Protein AF-A0A485C3X4-F1 (afdb_monomer_lite)

Sequence (73 aa):
MEQAHTRLIHQLVERMAAEDNAPLYIRFADTIKDAVRSGWLENGNILPGERDFEPAHRRVAHHRAQGAADAGR

Foldseek 3Di:
DDPLQVVLLVCLLVQLLDPDPDDSVVSNVVSVVVCVVVCVQPDPDDHDDPVSNVVSVVSSVVSVVVVVVVVVD

Structure (mmCIF, N/CA/C/O backbone):
data_AF-A0A485C3X4-F1
#
_entry.id   AF-A0A485C3X4-F1
#
loop_
_atom_site.group_PDB
_atom_site.id
_atom_site.type_symbol
_atom_site.label_atom_id
_atom_site.label_alt_id
_atom_site.label_comp_id
_atom_site.label_asym_id
_atom_site.label_entity_id
_atom_site.label_seq_id
_atom_site.pdbx_PDB_ins_code
_atom_site.Cartn_x
_atom_site.Cartn_y
_atom_site.Cartn_z
_atom_site.occupancy
_atom_site.B_iso_or_equiv
_atom_site.auth_seq_id
_atom_site.auth_comp_id
_atom_site.auth_asym_id
_atom_site.auth_atom_id
_atom_site.pdbx_PDB_model_num
ATOM 1 N N . MET A 1 1 ? 3.831 8.882 15.000 1.00 60.75 1 MET A N 1
ATOM 2 C CA . MET A 1 1 ? 3.105 8.255 13.878 1.00 60.75 1 MET A CA 1
ATOM 3 C C . MET A 1 1 ? 2.607 6.901 14.341 1.00 60.75 1 MET A C 1
ATOM 5 O O . MET A 1 1 ? 3.331 6.236 15.075 1.00 60.75 1 MET A O 1
ATOM 9 N N . GLU A 1 2 ? 1.381 6.532 13.984 1.00 79.44 2 GLU A N 1
ATOM 10 C CA . GLU A 1 2 ? 0.800 5.225 14.309 1.00 79.44 2 GLU A CA 1
ATOM 11 C C . GLU A 1 2 ? 1.620 4.101 13.645 1.00 79.44 2 GLU A C 1
ATOM 13 O O . GLU A 1 2 ? 2.134 4.283 12.540 1.00 79.44 2 GLU A O 1
ATOM 18 N N . GLN A 1 3 ? 1.785 2.941 14.293 1.00 82.81 3 GLN A N 1
ATOM 19 C CA . GLN A 1 3 ? 2.613 1.849 13.743 1.00 82.81 3 GLN A CA 1
ATOM 20 C C . GLN A 1 3 ? 2.097 1.358 12.378 1.00 82.81 3 GLN A C 1
ATOM 22 O O . GLN A 1 3 ? 2.895 1.041 11.491 1.00 82.81 3 GLN A O 1
ATOM 27 N N . ALA A 1 4 ? 0.774 1.369 12.184 1.00 85.69 4 ALA A N 1
ATOM 28 C CA . ALA A 1 4 ? 0.136 1.047 10.913 1.00 85.69 4 ALA A CA 1
ATOM 29 C C . ALA A 1 4 ? 0.548 2.020 9.793 1.00 85.69 4 ALA A C 1
ATOM 31 O O . ALA A 1 4 ? 0.830 1.589 8.677 1.00 85.69 4 ALA A O 1
ATOM 32 N N . HIS A 1 5 ? 0.669 3.319 10.085 1.00 87.44 5 HIS A N 1
ATOM 33 C CA . HIS A 1 5 ? 1.084 4.324 9.098 1.00 87.44 5 HIS A CA 1
ATOM 34 C C . HIS A 1 5 ? 2.513 4.094 8.624 1.00 87.44 5 HIS A C 1
ATOM 36 O O . HIS A 1 5 ? 2.764 4.065 7.421 1.00 87.44 5 HIS A O 1
ATOM 42 N N . THR A 1 6 ? 3.440 3.856 9.553 1.00 88.31 6 THR A N 1
ATOM 43 C CA . THR A 1 6 ? 4.841 3.568 9.215 1.00 88.31 6 THR A CA 1
ATOM 44 C C . THR A 1 6 ? 4.953 2.324 8.333 1.00 88.31 6 THR A C 1
ATOM 46 O O . THR A 1 6 ? 5.666 2.338 7.328 1.00 88.31 6 THR A O 1
ATOM 49 N N . ARG A 1 7 ? 4.215 1.259 8.673 1.00 90.38 7 ARG A N 1
ATOM 50 C CA . ARG A 1 7 ? 4.180 0.023 7.883 1.00 90.38 7 ARG A CA 1
ATOM 51 C C . ARG A 1 7 ? 3.618 0.255 6.480 1.00 90.38 7 ARG A C 1
ATOM 53 O O . ARG A 1 7 ? 4.200 -0.225 5.511 1.00 90.38 7 ARG A O 1
ATOM 60 N N . LEU A 1 8 ? 2.525 1.009 6.375 1.00 90.31 8 LEU A N 1
ATOM 61 C CA . LEU A 1 8 ? 1.883 1.331 5.103 1.00 90.31 8 LEU A CA 1
ATOM 62 C C . LEU A 1 8 ? 2.814 2.115 4.178 1.00 90.31 8 LEU A C 1
ATOM 64 O O . LEU A 1 8 ? 2.962 1.766 3.009 1.00 90.31 8 LEU A O 1
ATOM 68 N N . ILE A 1 9 ? 3.483 3.137 4.714 1.00 90.06 9 ILE A N 1
ATOM 69 C CA . ILE A 1 9 ? 4.450 3.943 3.963 1.00 90.06 9 ILE A CA 1
ATOM 70 C C . ILE A 1 9 ? 5.601 3.063 3.462 1.00 90.06 9 ILE A C 1
ATOM 72 O O . ILE A 1 9 ? 5.993 3.180 2.304 1.00 90.06 9 ILE A O 1
ATOM 76 N N . HIS A 1 10 ? 6.117 2.153 4.295 1.00 89.62 10 HIS A N 1
ATOM 77 C CA . HIS A 1 10 ? 7.192 1.245 3.892 1.00 89.62 10 HIS A CA 1
ATOM 78 C C . HIS A 1 10 ? 6.778 0.330 2.733 1.00 89.62 10 HIS A C 1
ATOM 80 O O . HIS A 1 10 ? 7.468 0.278 1.716 1.00 89.62 10 HIS A O 1
ATOM 86 N N . GLN A 1 11 ? 5.618 -0.325 2.847 1.00 90.25 11 GLN A N 1
ATOM 87 C CA . GLN A 1 11 ? 5.101 -1.186 1.782 1.00 90.25 11 GLN A CA 1
ATOM 88 C C . GLN A 1 11 ? 4.833 -0.417 0.492 1.00 90.25 11 GLN A C 1
ATOM 90 O O . GLN A 1 11 ? 5.134 -0.921 -0.585 1.00 90.25 11 GLN A O 1
ATOM 95 N N . LEU A 1 12 ? 4.303 0.804 0.579 1.00 91.12 12 LEU A N 1
ATOM 96 C CA . LEU A 1 12 ? 4.095 1.645 -0.596 1.00 91.12 12 LEU A CA 1
ATOM 97 C C . LEU A 1 12 ? 5.419 1.993 -1.280 1.00 91.12 12 LEU A C 1
ATOM 99 O O . LEU A 1 12 ? 5.502 1.897 -2.500 1.00 91.12 12 LEU A O 1
ATOM 103 N N . VAL A 1 13 ? 6.470 2.327 -0.525 1.00 89.12 13 VAL A N 1
ATOM 104 C CA . VAL A 1 13 ? 7.804 2.587 -1.096 1.00 89.12 13 VAL A CA 1
ATOM 105 C C . VAL A 1 13 ? 8.319 1.374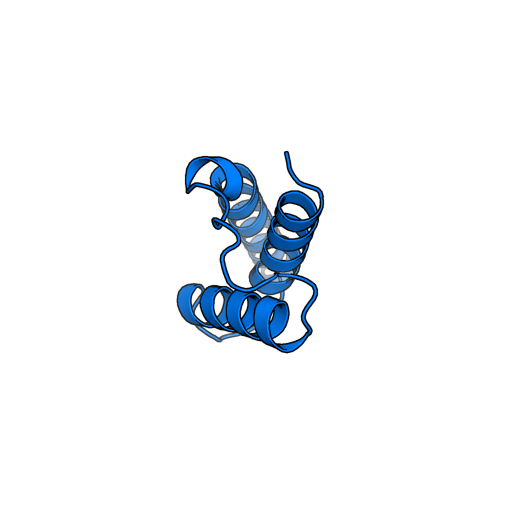 -1.862 1.00 89.12 13 VAL A C 1
ATOM 107 O O . VAL A 1 13 ? 8.694 1.508 -3.026 1.00 89.12 13 VAL A O 1
ATOM 110 N N . GLU A 1 14 ? 8.300 0.193 -1.248 1.00 89.00 14 GLU A N 1
ATOM 111 C CA . GLU A 1 14 ? 8.750 -1.049 -1.888 1.00 89.00 14 GLU A CA 1
ATOM 112 C C . GLU A 1 14 ? 7.903 -1.366 -3.124 1.00 89.00 14 GLU A C 1
ATOM 114 O O . GLU A 1 14 ? 8.414 -1.581 -4.229 1.00 89.00 14 GLU A O 1
ATOM 119 N N . ARG A 1 15 ? 6.577 -1.319 -2.958 1.00 90.06 15 ARG A N 1
ATOM 120 C CA . ARG A 1 15 ? 5.624 -1.660 -4.008 1.00 90.06 15 ARG A CA 1
ATOM 121 C C . ARG A 1 15 ? 5.567 -0.628 -5.113 1.00 90.06 15 ARG A C 1
ATOM 123 O O . ARG A 1 15 ? 5.040 -0.988 -6.153 1.00 90.06 15 ARG A O 1
ATOM 130 N N . MET A 1 16 ? 6.103 0.582 -4.962 1.00 86.50 16 MET A N 1
ATOM 131 C CA . MET A 1 16 ? 6.244 1.592 -6.023 1.00 86.50 16 MET A CA 1
ATOM 132 C C . MET A 1 16 ? 7.649 1.613 -6.652 1.00 86.50 16 MET A C 1
ATOM 134 O O . MET A 1 16 ? 7.779 1.984 -7.819 1.00 86.50 16 MET A O 1
ATOM 138 N N . ALA A 1 17 ? 8.683 1.179 -5.922 1.00 85.50 17 ALA A N 1
ATOM 139 C CA . ALA A 1 17 ? 10.052 1.055 -6.427 1.00 85.50 17 ALA A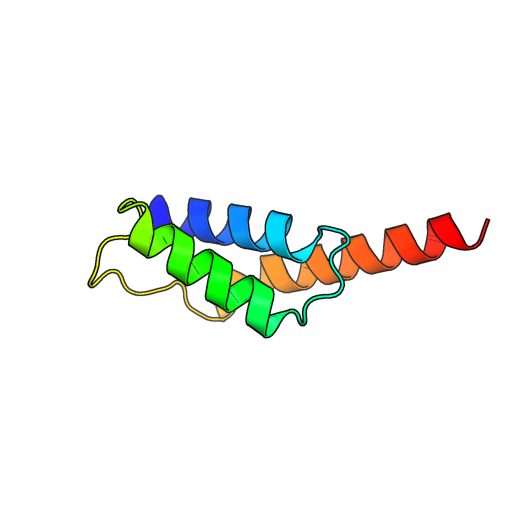 CA 1
ATOM 140 C C . ALA A 1 17 ? 10.258 -0.183 -7.316 1.00 85.50 17 ALA A C 1
ATOM 142 O O . ALA A 1 17 ? 11.120 -0.158 -8.190 1.00 85.50 17 ALA A O 1
ATOM 143 N N . ALA A 1 18 ? 9.452 -1.235 -7.131 1.00 85.38 18 ALA A N 1
ATOM 144 C CA . ALA A 1 18 ? 9.537 -2.447 -7.944 1.00 85.38 18 ALA A CA 1
ATOM 145 C C . ALA A 1 18 ? 9.386 -2.168 -9.456 1.00 85.38 18 ALA A C 1
ATOM 147 O O . ALA A 1 18 ? 8.625 -1.280 -9.874 1.00 85.38 18 ALA A O 1
ATOM 148 N N . GLU A 1 19 ? 10.074 -2.959 -10.273 1.00 82.00 19 GLU A N 1
ATOM 149 C CA . GLU A 1 19 ? 9.928 -2.961 -11.728 1.00 82.00 19 GLU A CA 1
ATOM 150 C C . GLU A 1 19 ? 8.599 -3.622 -12.099 1.00 82.00 19 GLU A C 1
ATOM 152 O O . GLU A 1 19 ? 8.472 -4.833 -12.238 1.00 82.00 19 GLU A O 1
ATOM 157 N N . ASP A 1 20 ? 7.565 -2.794 -12.163 1.00 82.31 20 ASP A N 1
ATOM 158 C CA . ASP A 1 20 ? 6.203 -3.188 -12.484 1.00 82.31 20 ASP A CA 1
ATOM 159 C C . ASP A 1 20 ? 5.608 -2.098 -13.380 1.00 82.31 20 ASP A C 1
ATOM 161 O O . ASP A 1 20 ? 5.654 -0.905 -13.042 1.00 82.31 20 ASP A O 1
ATOM 165 N N . ASN A 1 21 ? 5.082 -2.530 -14.528 1.00 85.00 21 ASN A N 1
ATOM 166 C CA . ASN A 1 21 ? 4.537 -1.684 -15.588 1.00 85.00 21 ASN A CA 1
ATOM 167 C C . ASN A 1 21 ? 3.144 -1.127 -15.256 1.00 85.00 21 ASN A C 1
ATOM 169 O O . ASN A 1 21 ? 2.632 -0.280 -15.990 1.00 85.00 21 ASN A O 1
ATOM 173 N N . ALA A 1 22 ? 2.520 -1.573 -14.162 1.00 90.25 22 ALA A N 1
ATOM 174 C CA . ALA A 1 22 ? 1.270 -0.998 -13.696 1.00 90.25 22 ALA A CA 1
ATOM 175 C C . ALA A 1 22 ? 1.450 0.493 -13.331 1.00 90.25 22 ALA A C 1
ATOM 177 O O . ALA A 1 22 ? 2.447 0.870 -12.697 1.00 90.25 22 ALA A O 1
ATOM 178 N N . PRO A 1 23 ? 0.475 1.363 -13.668 1.00 90.19 23 PRO A N 1
ATOM 179 C CA . PRO A 1 23 ? 0.498 2.760 -13.255 1.00 90.19 23 PRO A CA 1
ATOM 180 C C . PRO A 1 23 ? 0.636 2.912 -11.735 1.00 90.19 23 PRO A C 1
ATOM 182 O O . PRO A 1 23 ? 0.064 2.140 -10.964 1.00 90.19 23 PRO A O 1
ATOM 185 N N . LEU A 1 24 ? 1.347 3.953 -11.289 1.00 87.62 24 LEU A N 1
ATOM 186 C CA . LEU A 1 24 ? 1.615 4.173 -9.861 1.00 87.62 24 LEU A CA 1
ATOM 187 C C . 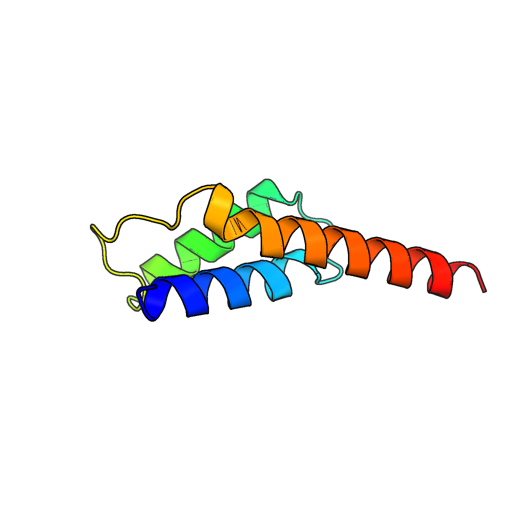LEU A 1 24 ? 0.339 4.268 -9.017 1.00 87.62 24 LEU A C 1
ATOM 189 O O . LEU A 1 24 ? 0.303 3.726 -7.917 1.00 87.62 24 LEU A O 1
ATOM 193 N N . TYR A 1 25 ? -0.716 4.898 -9.538 1.00 88.62 25 TYR A N 1
ATOM 194 C CA . TYR A 1 25 ? -1.986 5.021 -8.821 1.00 88.62 25 TYR A CA 1
ATOM 195 C C . TYR A 1 25 ? -2.684 3.664 -8.616 1.00 88.62 25 TYR A C 1
ATOM 197 O O . TYR A 1 25 ? -3.332 3.465 -7.592 1.00 88.62 25 TYR A O 1
ATOM 205 N N . ILE A 1 26 ? -2.516 2.714 -9.548 1.00 92.94 26 ILE A N 1
ATOM 206 C CA . ILE A 1 26 ? -3.036 1.345 -9.411 1.00 92.94 26 ILE A CA 1
ATOM 207 C C . ILE A 1 26 ? -2.264 0.616 -8.316 1.00 92.94 26 ILE A C 1
ATOM 209 O O . ILE A 1 26 ? -2.865 0.104 -7.376 1.00 92.94 26 ILE A O 1
ATOM 213 N N . ARG A 1 27 ? -0.927 0.654 -8.382 1.00 91.50 27 ARG A N 1
ATOM 214 C CA . ARG A 1 27 ? -0.044 0.033 -7.380 1.00 91.50 27 ARG A CA 1
ATOM 215 C C . ARG A 1 27 ? -0.318 0.577 -5.978 1.00 91.50 27 ARG A C 1
ATOM 217 O O . ARG A 1 27 ? -0.380 -0.194 -5.023 1.00 91.50 27 ARG A O 1
ATOM 224 N N . PHE A 1 28 ? -0.531 1.886 -5.866 1.00 91.06 28 PHE A N 1
ATOM 225 C CA . PHE A 1 28 ? -0.930 2.535 -4.623 1.00 91.06 28 PHE A CA 1
ATOM 226 C C . PHE A 1 28 ? -2.270 1.988 -4.118 1.00 91.06 28 PHE A C 1
ATOM 228 O O . PHE A 1 28 ? -2.333 1.449 -3.014 1.00 91.06 28 PHE A O 1
ATOM 235 N N . ALA A 1 29 ? -3.326 2.072 -4.934 1.00 92.31 29 ALA A N 1
ATOM 236 C CA . ALA A 1 29 ? -4.669 1.658 -4.541 1.00 92.31 29 ALA A CA 1
ATOM 237 C C . ALA A 1 29 ? -4.728 0.181 -4.133 1.00 92.31 29 ALA A C 1
ATOM 239 O O . ALA A 1 29 ? -5.381 -0.155 -3.148 1.00 92.31 29 ALA A O 1
ATOM 240 N N . ASP A 1 30 ? -4.037 -0.694 -4.858 1.00 94.06 30 ASP A N 1
ATOM 241 C CA . ASP A 1 30 ? -4.015 -2.123 -4.553 1.00 94.06 30 ASP A CA 1
ATOM 242 C C . ASP A 1 30 ? -3.262 -2.417 -3.253 1.00 94.06 30 ASP A C 1
ATOM 244 O O . ASP A 1 30 ? -3.752 -3.196 -2.441 1.00 94.06 30 ASP A O 1
ATOM 248 N N . THR A 1 31 ? -2.169 -1.700 -2.970 1.00 92.44 31 THR A N 1
ATOM 249 C CA . THR A 1 31 ? -1.463 -1.813 -1.680 1.00 92.44 31 THR A CA 1
ATOM 250 C C . THR A 1 31 ? -2.373 -1.440 -0.506 1.00 92.44 31 THR A C 1
ATOM 252 O O . THR A 1 31 ? -2.401 -2.150 0.499 1.00 92.44 31 THR A O 1
ATOM 255 N N . ILE A 1 32 ? -3.166 -0.364 -0.633 1.00 91.06 32 ILE A N 1
ATOM 256 C CA . ILE A 1 32 ? -4.142 0.014 0.403 1.00 91.06 32 ILE A CA 1
ATOM 257 C C . ILE A 1 32 ? -5.217 -1.071 0.555 1.00 91.06 32 ILE A C 1
ATOM 259 O O . ILE A 1 32 ? -5.530 -1.479 1.673 1.00 91.06 32 ILE A O 1
ATOM 263 N N . LYS A 1 33 ? -5.781 -1.564 -0.555 1.00 92.69 33 LYS A N 1
ATOM 264 C CA . LYS A 1 33 ? -6.812 -2.615 -0.517 1.00 92.69 33 LYS A CA 1
ATOM 265 C C . LYS A 1 33 ? -6.294 -3.877 0.162 1.00 92.69 33 LYS A C 1
ATOM 267 O O .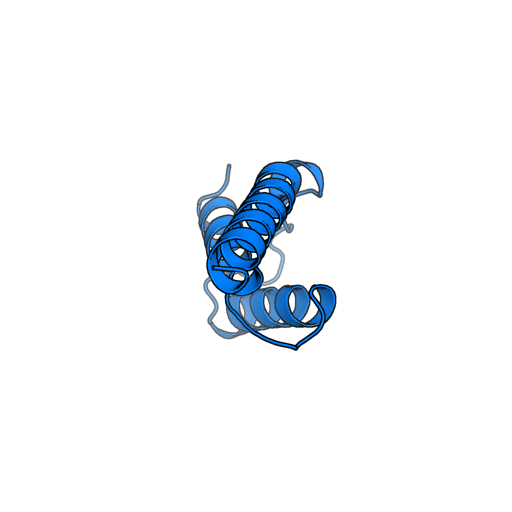 LYS A 1 33 ? -7.014 -4.465 0.96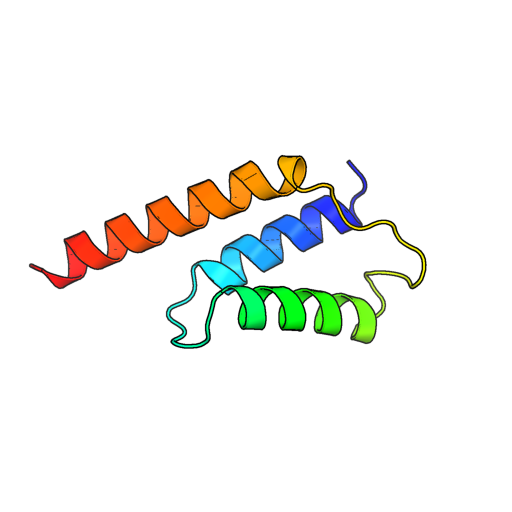3 1.00 92.69 33 LYS A O 1
ATOM 272 N N . ASP A 1 34 ? -5.070 -4.287 -0.140 1.00 93.25 34 ASP A N 1
ATOM 273 C CA . ASP A 1 34 ? -4.471 -5.485 0.439 1.00 93.25 34 ASP A CA 1
ATOM 274 C C . ASP A 1 34 ? -4.186 -5.304 1.933 1.00 93.25 34 ASP A C 1
ATOM 276 O O . ASP A 1 34 ? -4.430 -6.222 2.718 1.00 93.25 34 ASP A O 1
ATOM 280 N N . ALA A 1 35 ? -3.773 -4.106 2.358 1.00 91.50 35 ALA A N 1
ATOM 281 C CA . ALA A 1 35 ? -3.624 -3.759 3.770 1.00 91.50 35 ALA A CA 1
ATOM 282 C C . ALA A 1 35 ? -4.942 -3.891 4.553 1.00 91.50 35 ALA A C 1
ATOM 284 O O . ALA A 1 35 ? -4.965 -4.479 5.635 1.00 91.50 35 ALA A O 1
ATOM 285 N N . VAL A 1 36 ? -6.048 -3.410 3.976 1.00 91.06 36 VAL A N 1
ATOM 286 C CA . VAL A 1 36 ? -7.388 -3.534 4.575 1.00 91.06 36 VAL A CA 1
ATOM 287 C C . VAL A 1 36 ? -7.859 -4.989 4.582 1.00 91.06 36 VAL A C 1
ATOM 289 O O . VAL A 1 36 ? -8.320 -5.489 5.603 1.00 91.06 36 VAL A O 1
ATOM 292 N N . ARG A 1 37 ? -7.712 -5.708 3.462 1.00 92.31 37 ARG A N 1
ATOM 293 C CA . ARG A 1 37 ? -8.130 -7.119 3.338 1.00 92.31 37 ARG A CA 1
ATOM 294 C C . ARG A 1 37 ? -7.378 -8.049 4.280 1.00 92.31 37 ARG A C 1
ATOM 296 O O . ARG A 1 37 ? -7.952 -9.016 4.765 1.00 92.31 37 ARG A O 1
ATOM 303 N N . SER A 1 38 ? -6.101 -7.768 4.520 1.00 90.81 38 SER A N 1
ATOM 304 C CA . SER A 1 38 ? -5.276 -8.522 5.470 1.00 90.81 38 SER A CA 1
ATOM 305 C C . SER A 1 38 ? -5.538 -8.142 6.930 1.00 90.81 38 SER A C 1
ATOM 307 O O . SER A 1 38 ? -4.982 -8.774 7.824 1.00 90.81 38 SER A O 1
ATOM 309 N N . GLY A 1 39 ? -6.387 -7.142 7.180 1.00 88.12 39 GLY A N 1
ATOM 310 C CA . GLY A 1 39 ? -6.913 -6.809 8.501 1.00 88.12 39 GLY A CA 1
ATOM 311 C C . GLY A 1 39 ? -5.950 -6.062 9.419 1.00 88.12 39 GLY A C 1
ATOM 312 O O . GLY A 1 39 ? -6.347 -5.708 10.521 1.00 88.12 39 GLY A O 1
ATOM 313 N N . TRP A 1 40 ? -4.707 -5.797 9.001 1.00 88.62 40 TRP A N 1
ATOM 314 C CA . TRP A 1 40 ? -3.776 -5.011 9.822 1.00 88.62 40 TRP A CA 1
ATOM 315 C C . TRP A 1 40 ? -3.968 -3.502 9.650 1.00 88.62 40 TRP A C 1
ATOM 317 O O . TRP A 1 40 ? -3.540 -2.738 10.512 1.00 88.62 40 TRP A O 1
ATOM 327 N N . LEU A 1 41 ? -4.598 -3.070 8.553 1.00 89.31 41 LEU A N 1
ATOM 328 C CA . LEU A 1 41 ? -5.149 -1.726 8.437 1.00 89.31 41 LEU A CA 1
ATOM 329 C C . LEU A 1 41 ? -6.650 -1.803 8.724 1.00 89.31 41 LEU A C 1
ATOM 331 O O . LEU A 1 41 ? -7.433 -2.217 7.870 1.00 89.31 41 LEU A O 1
ATOM 335 N N . GLU A 1 42 ? -7.031 -1.455 9.951 1.00 85.75 42 GLU A N 1
ATOM 336 C CA . GLU A 1 42 ? -8.411 -1.575 10.419 1.00 85.75 42 GLU A CA 1
ATOM 337 C C . GLU A 1 42 ? -9.358 -0.611 9.694 1.00 85.75 42 GLU A C 1
ATOM 339 O O . GLU A 1 42 ? -8.999 0.506 9.308 1.00 85.75 42 GLU A O 1
ATOM 344 N N . ASN A 1 43 ? -10.604 -1.047 9.509 1.00 75.88 43 ASN A N 1
ATOM 345 C CA . ASN A 1 43 ? -11.621 -0.221 8.876 1.00 75.88 43 ASN A CA 1
ATOM 346 C C . ASN A 1 43 ? -11.997 0.941 9.808 1.00 75.88 43 ASN A C 1
ATOM 348 O O . ASN A 1 43 ? -12.436 0.714 10.932 1.00 75.88 43 ASN A O 1
ATOM 352 N N . GLY A 1 44 ? -11.835 2.176 9.335 1.00 76.88 44 GLY A N 1
ATOM 353 C CA . GLY A 1 44 ? -11.982 3.382 10.157 1.00 76.88 44 GLY A CA 1
ATOM 354 C C . GLY A 1 44 ? -10.656 4.035 10.551 1.00 76.88 44 GLY A C 1
ATOM 355 O O . GLY A 1 44 ? -10.676 5.179 11.006 1.00 76.88 44 GLY A O 1
ATOM 356 N N . ASN A 1 45 ? -9.512 3.384 10.298 1.00 81.62 45 ASN A N 1
ATOM 357 C CA . ASN A 1 45 ? -8.221 4.054 10.408 1.00 81.62 45 ASN A CA 1
ATOM 358 C C . ASN A 1 45 ? -8.103 5.155 9.356 1.00 81.62 45 ASN A C 1
ATOM 360 O O . ASN A 1 45 ? -8.306 4.940 8.158 1.00 81.62 45 ASN A O 1
ATOM 364 N N . ILE A 1 46 ? -7.730 6.346 9.816 1.00 82.56 46 ILE A N 1
ATOM 365 C CA . ILE A 1 46 ? -7.428 7.465 8.933 1.00 82.56 46 ILE A CA 1
ATOM 366 C C . ILE A 1 46 ? -6.114 7.141 8.224 1.00 82.56 46 ILE A C 1
ATOM 368 O O . ILE A 1 46 ? -5.114 6.807 8.865 1.00 82.56 46 ILE A O 1
ATOM 372 N N . LEU A 1 47 ? -6.125 7.213 6.893 1.00 86.38 47 LEU A N 1
ATOM 373 C CA . LEU A 1 47 ? -4.906 7.061 6.108 1.00 86.38 47 LEU A CA 1
ATOM 374 C C . LEU A 1 47 ? -3.924 8.199 6.436 1.00 86.38 47 LEU A C 1
ATOM 376 O O . LEU A 1 47 ? -4.366 9.306 6.752 1.00 86.38 47 LEU A O 1
ATOM 380 N N . PRO A 1 48 ? -2.605 7.960 6.329 1.00 85.50 48 PRO A N 1
ATOM 381 C CA . PRO A 1 48 ? -1.620 9.030 6.432 1.00 85.50 48 PRO A CA 1
ATOM 382 C C . PRO A 1 48 ? -1.965 10.192 5.489 1.00 85.50 48 PRO A C 1
ATOM 384 O O . PRO A 1 48 ? -2.559 9.987 4.426 1.00 85.50 48 PRO A O 1
ATOM 387 N N . GLY A 1 49 ? -1.600 11.416 5.864 1.00 85.25 49 GLY A N 1
ATOM 388 C CA . GLY A 1 49 ? -1.794 12.568 4.991 1.00 85.25 49 GLY A CA 1
ATOM 389 C C . GLY A 1 49 ? -0.822 12.542 3.811 1.00 85.25 49 GLY A C 1
ATOM 390 O O . GLY A 1 49 ? 0.203 11.865 3.838 1.00 85.25 49 GLY A O 1
ATOM 391 N N . GLU A 1 50 ? -1.082 13.350 2.781 1.00 82.62 50 GLU A N 1
ATOM 392 C CA . GLU A 1 50 ? -0.190 13.467 1.614 1.00 82.62 50 GLU A CA 1
ATOM 393 C C . GLU A 1 50 ? 1.266 13.784 2.009 1.00 82.62 50 GLU A C 1
ATOM 395 O O . GLU A 1 50 ? 2.213 13.214 1.468 1.00 82.62 50 GLU A O 1
ATOM 400 N N . ARG A 1 51 ? 1.453 14.634 3.028 1.00 81.81 51 ARG A N 1
ATOM 401 C CA . ARG A 1 51 ? 2.777 15.015 3.551 1.00 81.81 51 ARG A CA 1
ATOM 402 C C . ARG A 1 51 ? 3.546 13.859 4.186 1.00 81.81 51 ARG A C 1
ATOM 404 O O . ARG A 1 51 ? 4.771 13.913 4.240 1.00 81.81 51 ARG A O 1
ATOM 411 N N . ASP A 1 52 ? 2.852 12.828 4.648 1.00 80.12 52 ASP A N 1
ATOM 412 C CA . ASP A 1 52 ? 3.481 11.630 5.199 1.00 80.12 52 ASP A CA 1
ATOM 413 C C . ASP A 1 52 ? 3.955 10.688 4.074 1.00 80.12 52 ASP A C 1
ATOM 415 O O . ASP A 1 52 ? 4.852 9.870 4.280 1.00 80.12 52 ASP A O 1
ATOM 419 N N . PHE A 1 53 ? 3.420 10.855 2.856 1.0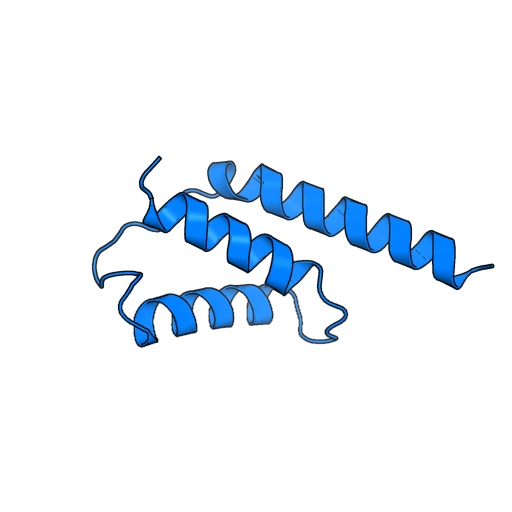0 76.94 53 PHE A N 1
ATOM 420 C CA . PHE A 1 53 ? 3.825 10.132 1.646 1.00 76.94 53 PHE A CA 1
ATOM 421 C C . PHE A 1 53 ? 4.886 10.857 0.802 1.00 76.94 53 PHE A C 1
ATOM 423 O O . PHE A 1 53 ? 5.522 10.229 -0.043 1.00 76.94 53 PHE A O 1
ATOM 430 N N . GLU A 1 54 ? 5.147 12.143 1.047 1.00 76.19 54 GLU A N 1
ATOM 431 C CA . GLU A 1 54 ? 6.235 12.922 0.420 1.00 76.19 54 GLU A CA 1
ATOM 432 C C . GLU A 1 54 ? 7.592 12.176 0.416 1.00 76.19 54 GLU A C 1
ATOM 434 O O . GLU A 1 54 ? 8.220 12.053 -0.644 1.00 76.19 54 GLU A O 1
ATOM 439 N N . PRO A 1 55 ? 8.041 11.580 1.545 1.00 69.94 55 PRO A N 1
ATOM 440 C CA . PRO A 1 55 ? 9.267 10.783 1.572 1.00 69.94 55 PRO A CA 1
ATOM 441 C C . PRO A 1 55 ? 9.211 9.555 0.654 1.00 69.94 55 PRO A C 1
ATOM 443 O O . PRO A 1 55 ? 10.234 9.160 0.089 1.00 69.94 55 PRO A O 1
ATOM 446 N N . ALA A 1 56 ? 8.028 8.953 0.494 1.00 71.06 56 ALA A N 1
ATOM 447 C CA . ALA A 1 56 ? 7.831 7.797 -0.366 1.00 71.06 56 ALA A CA 1
ATOM 448 C C . ALA A 1 56 ? 7.918 8.176 -1.847 1.00 71.06 56 ALA A C 1
ATOM 450 O O . ALA A 1 56 ? 8.679 7.554 -2.589 1.00 71.06 56 ALA A O 1
ATOM 451 N N . HIS A 1 57 ? 7.235 9.248 -2.262 1.00 71.19 57 HIS A N 1
ATOM 452 C CA . HIS A 1 57 ? 7.327 9.782 -3.624 1.00 71.19 57 HIS A CA 1
ATOM 453 C C . HIS A 1 57 ? 8.769 10.109 -4.017 1.00 71.19 57 HIS A C 1
ATOM 455 O O . HIS A 1 57 ? 9.234 9.697 -5.084 1.00 71.19 57 HIS A O 1
ATOM 461 N N . ARG A 1 58 ? 9.510 10.783 -3.129 1.00 73.50 58 ARG A N 1
ATOM 462 C CA . ARG A 1 58 ? 10.912 11.134 -3.375 1.00 73.50 58 ARG A CA 1
ATOM 463 C C . ARG A 1 58 ? 11.798 9.898 -3.528 1.00 73.50 58 ARG A C 1
ATOM 465 O O . ARG A 1 58 ? 12.618 9.839 -4.441 1.00 73.50 58 ARG A O 1
ATOM 472 N N . ARG A 1 59 ? 11.620 8.885 -2.673 1.00 73.56 59 ARG A N 1
ATOM 473 C CA . ARG A 1 59 ? 12.381 7.625 -2.744 1.00 73.56 59 ARG A CA 1
ATOM 474 C C . ARG A 1 59 ? 12.125 6.850 -4.033 1.00 73.56 59 ARG A C 1
ATOM 476 O O . ARG A 1 59 ? 13.078 6.380 -4.647 1.00 73.56 59 ARG A O 1
ATOM 483 N N . VAL A 1 60 ? 10.871 6.763 -4.469 1.00 77.94 60 VAL A N 1
ATOM 484 C CA . VAL A 1 60 ? 10.504 6.090 -5.726 1.00 77.94 60 VAL A CA 1
ATOM 485 C C . VAL A 1 60 ? 11.129 6.798 -6.929 1.00 77.94 60 VAL A C 1
ATOM 487 O O . VAL A 1 60 ? 11.650 6.137 -7.828 1.00 77.94 60 VAL A O 1
ATOM 490 N N . ALA A 1 61 ? 11.133 8.135 -6.932 1.00 76.81 61 ALA A N 1
ATOM 491 C CA . ALA A 1 61 ? 11.779 8.922 -7.980 1.00 76.81 61 ALA A CA 1
ATOM 492 C C . ALA A 1 61 ? 13.298 8.672 -8.042 1.00 76.81 61 ALA A C 1
ATOM 494 O O . ALA A 1 61 ? 13.832 8.446 -9.127 1.00 76.81 61 ALA A O 1
ATOM 495 N N . HIS A 1 62 ? 13.985 8.642 -6.893 1.00 74.44 62 HIS A N 1
ATOM 496 C CA . HIS A 1 62 ? 15.421 8.342 -6.837 1.00 74.44 62 HIS A CA 1
ATOM 497 C C . HIS A 1 62 ? 15.755 6.925 -7.322 1.00 74.44 62 HIS A C 1
ATOM 499 O O . HIS A 1 62 ? 16.682 6.767 -8.114 1.00 74.44 62 HIS A O 1
ATOM 505 N N . HIS A 1 63 ? 14.983 5.917 -6.905 1.00 73.31 63 HIS A N 1
ATOM 506 C CA . HIS A 1 63 ? 15.211 4.525 -7.306 1.00 73.31 63 HIS A CA 1
ATOM 507 C C . HIS A 1 63 ? 15.070 4.336 -8.824 1.00 73.31 63 HIS A C 1
ATOM 509 O O . HIS A 1 63 ? 15.898 3.689 -9.461 1.00 73.31 63 HIS A O 1
ATOM 515 N N . ARG A 1 64 ? 14.055 4.960 -9.437 1.00 70.31 64 ARG A N 1
ATOM 516 C CA . ARG A 1 64 ? 13.871 4.917 -10.897 1.00 70.31 64 ARG A CA 1
ATOM 517 C C . ARG A 1 64 ? 14.965 5.658 -11.662 1.00 70.31 64 ARG A C 1
ATOM 519 O O . ARG A 1 64 ? 15.374 5.188 -12.719 1.00 70.31 64 ARG A O 1
ATOM 526 N N . ALA A 1 65 ? 15.453 6.784 -11.140 1.00 71.56 65 ALA A N 1
ATOM 527 C CA . ALA A 1 65 ? 16.555 7.517 -11.762 1.00 71.56 65 ALA A CA 1
ATOM 528 C C . ALA A 1 65 ? 17.866 6.708 -11.766 1.00 71.56 65 ALA A C 1
ATOM 530 O O . ALA A 1 65 ? 18.622 6.782 -12.730 1.00 71.56 65 ALA A O 1
ATOM 531 N N . GLN A 1 66 ? 18.116 5.916 -10.719 1.00 65.12 66 GLN A N 1
ATOM 532 C CA . GLN A 1 66 ? 19.284 5.032 -10.628 1.00 65.12 66 GLN A CA 1
ATOM 533 C C . GLN A 1 66 ? 19.177 3.831 -11.575 1.00 65.12 66 GLN A C 1
ATOM 535 O O . GLN A 1 66 ? 20.088 3.620 -12.367 1.00 65.12 66 GLN A O 1
ATOM 540 N N . GLY A 1 67 ? 18.036 3.133 -11.603 1.00 63.97 67 GLY A N 1
ATOM 541 C CA . GLY A 1 67 ? 17.830 2.021 -12.544 1.00 63.97 67 GLY A CA 1
ATOM 542 C C . GLY A 1 67 ? 17.946 2.439 -14.017 1.00 63.97 67 GLY A C 1
ATOM 543 O O . GLY A 1 67 ? 18.521 1.716 -14.828 1.00 63.97 67 GLY A O 1
ATOM 544 N N . ALA A 1 68 ? 17.482 3.645 -14.368 1.00 62.03 68 ALA A N 1
ATOM 545 C CA . ALA A 1 68 ? 17.656 4.192 -15.715 1.00 62.03 68 ALA A CA 1
ATOM 546 C C . ALA A 1 68 ? 19.127 4.503 -16.060 1.00 62.03 68 ALA A C 1
ATOM 548 O O . ALA A 1 68 ? 19.519 4.373 -17.218 1.00 62.03 68 ALA A O 1
ATOM 549 N N . ALA A 1 69 ? 19.939 4.908 -15.079 1.00 64.56 69 ALA A N 1
ATOM 550 C CA . ALA A 1 69 ? 21.365 5.170 -15.276 1.00 64.56 69 ALA A CA 1
ATOM 551 C C . ALA A 1 69 ? 22.187 3.877 -15.432 1.00 64.56 69 ALA A C 1
ATOM 553 O O . ALA A 1 69 ? 23.175 3.871 -16.166 1.00 64.56 69 ALA A O 1
ATOM 554 N N . ASP A 1 70 ? 21.767 2.791 -14.780 1.00 58.88 70 ASP A N 1
ATOM 555 C CA . ASP A 1 70 ? 22.441 1.490 -14.841 1.00 58.88 70 ASP A CA 1
ATOM 556 C C . ASP A 1 70 ? 22.092 0.701 -16.115 1.00 58.88 70 ASP A C 1
ATOM 558 O O . ASP A 1 70 ? 22.951 0.017 -16.665 1.00 58.88 70 ASP A O 1
ATOM 562 N N . ALA A 1 71 ? 20.871 0.843 -16.644 1.00 60.47 71 ALA A N 1
ATOM 563 C CA . ALA A 1 71 ? 20.435 0.173 -17.876 1.00 60.47 71 ALA A CA 1
ATOM 564 C C . ALA A 1 71 ? 21.052 0.749 -19.170 1.00 60.47 71 ALA A C 1
ATOM 566 O O . ALA A 1 71 ? 20.934 0.145 -20.235 1.00 60.47 71 ALA A O 1
ATOM 567 N N . GLY A 1 72 ? 21.678 1.927 -19.099 1.00 57.97 72 GLY A N 1
ATOM 568 C CA . GLY A 1 72 ? 22.330 2.590 -20.231 1.00 57.97 72 GLY A CA 1
ATOM 569 C C . GLY A 1 72 ? 23.818 2.267 -20.397 1.00 57.97 72 GLY A C 1
ATOM 570 O O . GLY A 1 72 ? 24.490 2.984 -21.141 1.00 57.97 72 GLY A O 1
ATOM 571 N N . ARG A 1 73 ? 24.346 1.266 -19.680 1.00 51.31 73 ARG A N 1
ATOM 572 C CA . ARG A 1 73 ? 25.777 0.952 -19.616 1.00 51.31 73 ARG A CA 1
ATOM 573 C C . ARG A 1 73 ? 26.119 -0.425 -20.180 1.00 51.31 73 ARG A C 1
ATOM 575 O O . ARG A 1 73 ? 25.313 -1.360 -19.995 1.00 51.31 73 ARG A O 1
#

pLDDT: mean 81.73, std 10.34, range [51.31, 94.06]

Organism: Raoultella terrigena (NCBI:txid577)

Secondary structure (DSSP, 8-state):
--HHHHHHHHHHHHHHHS---S-HHHHHHHHHHHHHHTTSS-TTPPPPPHHHHHHHHHHHHHHHHHHHHHTT-

Radius of gyration: 13.56 Å; chains: 1; bounding box: 38×24×34 Å